Protein AF-A0A8C3T5G0-F1 (afdb_monomer)

InterPro domains:
  IPR015633 E2F Family [PTHR12081] (2-94)
  IPR032198 E2F transcription factor, CC-MB domain [PF16421] (1-88)
  IPR032198 E2F transcription factor, CC-MB domain [cd14660] (1-90)
  IPR037241 E2F-DP heterodimerization region [SSF144074] (2-88)

Foldseek 3Di:
DVVVVVVVVVVVVVVVCCVPVPVVCVVCVVPDDDDLVNVCVPPVCPPHKDKDKDDDPPKDWDFPDADPPDTDIDIDDDPDDMDIDISDDPDVDPDDDDPPDDDDDDDDDDDDDDDDDDDDDDDDD

Solvent-accessible surface area (backbone atoms only — not comparable to full-atom values): 8806 Å² total; per-residue (Å²): 112,66,68,61,52,53,51,50,53,52,53,53,50,51,55,51,46,60,72,69,70,35,69,66,53,73,73,43,61,84,81,79,72,80,52,73,67,61,58,66,65,37,74,92,51,60,101,52,93,44,74,51,76,49,63,49,74,87,50,44,80,45,71,63,85,65,53,101,90,47,80,60,77,47,77,47,60,87,76,54,74,70,50,75,43,76,58,77,77,84,62,100,58,102,76,79,78,83,87,82,84,80,80,89,85,80,90,82,86,86,89,86,88,86,84,90,82,91,74,90,79,89,86,82,133

Radius of gyration: 22.57 Å; Cα contacts (8 Å, |Δi|>4): 76; chains: 1; bounding box: 54×46×58 Å

Secondary structure (DSSP, 8-state):
-HHHHHHHHHHHHHHHHHHHS-HHHHH-GGGS---HHHHHT-GGGTTS-EEEEE--TT-EEE-PPPBTTB---EEE-SSS--EEEEE----S-TTPPP---------------------------

Mean predicted aligned error: 14.83 Å

Sequence (125 aa):
MEEALDELIKDCAHQLFELTDDKENTKYPFNSYVTYQDIHSIKAFQEQIVMAIKAPEETKLEIPAPKEDCIEVHIKSTKGPIDVYLCEVEQDNPGAKTFEDMGTLTSAEPLDEGIESESEHGMVV

Organism: Chelydra serpentina (NCBI:txid8475)

pLDDT: mean 73.69, std 24.43, range [29.66, 97.0]

Structure (mmCIF, N/CA/C/O backbone):
data_AF-A0A8C3T5G0-F1
#
_entry.id   AF-A0A8C3T5G0-F1
#
loop_
_atom_site.group_PDB
_atom_site.id
_atom_site.type_symbol
_atom_site.label_atom_id
_atom_site.label_alt_id
_atom_site.label_comp_id
_atom_site.label_asym_id
_atom_site.label_entity_id
_atom_site.label_seq_id
_atom_site.pdbx_PDB_ins_code
_atom_site.Cartn_x
_atom_site.Cartn_y
_atom_site.Cartn_z
_atom_site.occupancy
_atom_site.B_iso_or_equiv
_atom_site.auth_seq_id
_atom_site.auth_comp_id
_atom_site.auth_asym_id
_atom_site.auth_atom_id
_atom_site.pdbx_PDB_model_num
ATOM 1 N N . MET A 1 1 ? 13.127 19.667 -25.871 1.00 73.56 1 MET A N 1
ATOM 2 C CA . MET A 1 1 ? 12.984 19.947 -24.421 1.00 73.56 1 MET A CA 1
ATOM 3 C C . MET A 1 1 ? 12.048 18.926 -23.803 1.00 73.56 1 MET A C 1
ATOM 5 O O . MET A 1 1 ? 12.456 18.300 -22.844 1.00 73.56 1 MET A O 1
ATOM 9 N N . GLU A 1 2 ? 10.869 18.709 -24.391 1.00 93.62 2 GLU A N 1
ATOM 10 C CA . GLU A 1 2 ? 9.964 17.605 -24.031 1.00 93.62 2 GLU A CA 1
ATOM 11 C C . GLU A 1 2 ? 10.618 16.225 -24.222 1.00 93.62 2 GLU A C 1
ATOM 13 O O . GLU A 1 2 ? 10.715 15.475 -23.264 1.00 93.62 2 GLU A O 1
ATOM 18 N N . GLU A 1 3 ? 11.242 15.972 -25.380 1.00 92.56 3 GLU A N 1
ATOM 19 C CA . GLU A 1 3 ? 11.922 14.688 -25.659 1.00 92.56 3 GLU A CA 1
ATOM 20 C C . GLU A 1 3 ? 12.980 14.292 -24.610 1.00 92.56 3 GLU A C 1
ATOM 22 O O . GLU A 1 3 ? 13.093 13.128 -24.251 1.00 92.56 3 GLU A O 1
ATOM 27 N N . ALA A 1 4 ? 13.729 15.260 -24.069 1.00 94.25 4 ALA A N 1
ATOM 28 C CA . ALA A 1 4 ? 14.738 14.985 -23.044 1.00 94.25 4 ALA A CA 1
ATOM 29 C C . ALA A 1 4 ? 14.115 14.642 -21.677 1.00 94.25 4 ALA A C 1
ATOM 31 O O . ALA A 1 4 ? 14.705 13.902 -20.893 1.00 94.25 4 ALA A O 1
ATOM 32 N N . LEU A 1 5 ? 12.936 15.19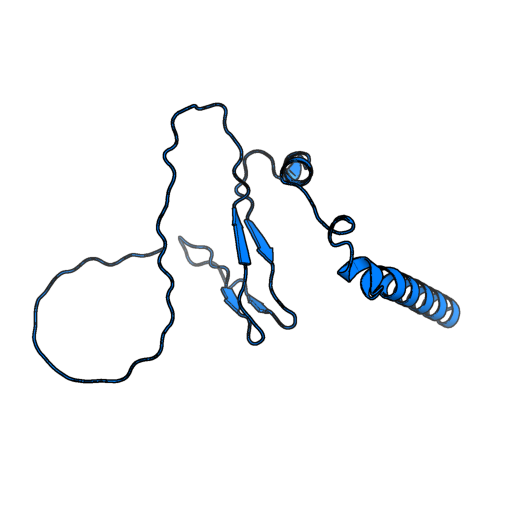6 -21.377 1.00 96.94 5 LEU A N 1
ATOM 33 C CA . LEU A 1 5 ? 12.185 14.850 -20.173 1.00 96.94 5 LEU A CA 1
ATOM 34 C C . LEU A 1 5 ? 11.601 13.439 -20.301 1.00 96.94 5 LEU A C 1
ATOM 36 O O . LEU A 1 5 ? 11.684 12.665 -19.351 1.00 96.94 5 LEU A O 1
ATOM 40 N N . ASP A 1 6 ? 11.070 13.098 -21.475 1.00 96.62 6 ASP A N 1
ATOM 41 C CA . ASP A 1 6 ? 10.523 11.769 -21.756 1.00 96.62 6 ASP A CA 1
ATOM 42 C C . ASP A 1 6 ? 11.596 10.681 -21.672 1.00 96.62 6 ASP A C 1
ATOM 44 O O . ASP A 1 6 ? 11.353 9.621 -21.089 1.00 96.62 6 ASP A O 1
ATOM 48 N N . GLU A 1 7 ? 12.801 10.946 -22.191 1.00 96.94 7 GLU A N 1
ATOM 49 C CA . GLU A 1 7 ? 13.942 10.039 -22.028 1.00 96.94 7 GLU A CA 1
ATOM 50 C C . GLU A 1 7 ? 14.294 9.840 -20.551 1.00 96.94 7 GLU A C 1
ATOM 52 O O . GLU A 1 7 ? 14.426 8.702 -20.105 1.00 96.94 7 GLU A O 1
ATOM 57 N N . LEU A 1 8 ? 14.338 10.913 -19.756 1.00 96.50 8 LEU A N 1
ATOM 58 C CA . LEU A 1 8 ? 14.62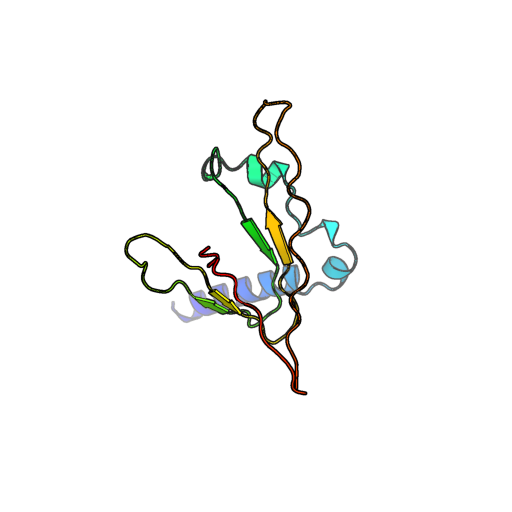9 10.800 -18.327 1.00 96.50 8 LEU A CA 1
ATOM 59 C C . LEU A 1 8 ? 13.547 10.014 -17.567 1.00 96.50 8 LEU A C 1
ATOM 61 O O . LEU A 1 8 ? 13.873 9.190 -16.715 1.00 96.50 8 LEU A O 1
ATOM 65 N N . ILE A 1 9 ? 12.264 10.229 -17.877 1.00 96.94 9 ILE A N 1
ATOM 66 C CA . ILE A 1 9 ? 11.152 9.471 -17.279 1.00 96.94 9 ILE A CA 1
ATOM 67 C C . ILE A 1 9 ? 11.285 7.987 -17.617 1.00 96.94 9 ILE A C 1
ATOM 69 O O . ILE A 1 9 ? 11.123 7.136 -16.739 1.00 96.94 9 ILE A O 1
ATOM 73 N N . LYS A 1 10 ? 11.595 7.674 -18.877 1.00 96.69 10 LYS A N 1
ATOM 74 C CA . LYS A 1 10 ? 11.775 6.301 -19.343 1.00 96.69 10 LYS A CA 1
ATOM 75 C C . LYS A 1 10 ? 12.948 5.622 -18.643 1.00 96.69 10 LYS A C 1
ATOM 77 O O . LYS A 1 10 ? 12.797 4.489 -18.190 1.00 96.69 10 LYS A O 1
ATOM 82 N N . ASP A 1 11 ? 14.072 6.315 -18.510 1.00 97.00 11 ASP A N 1
ATOM 83 C CA . ASP A 1 11 ? 15.257 5.794 -17.829 1.00 97.00 11 ASP A CA 1
ATOM 84 C C . ASP A 1 11 ? 14.988 5.560 -16.339 1.00 97.00 11 ASP A C 1
ATOM 86 O O . ASP A 1 11 ? 15.352 4.513 -15.802 1.00 97.00 11 ASP A O 1
ATOM 90 N N . CYS A 1 12 ? 14.296 6.487 -15.670 1.00 95.19 12 CYS A N 1
ATOM 91 C CA . CYS A 1 12 ? 13.883 6.312 -14.278 1.00 95.19 12 CYS A CA 1
ATOM 92 C C . CYS A 1 12 ? 12.920 5.131 -14.109 1.00 95.19 12 CYS A C 1
ATOM 94 O O . CYS A 1 12 ? 13.090 4.332 -13.189 1.00 95.19 12 CYS A O 1
ATOM 96 N N . ALA A 1 13 ? 11.930 4.989 -14.996 1.00 94.81 13 ALA A N 1
ATOM 97 C CA . ALA A 1 13 ? 11.011 3.855 -14.966 1.00 94.81 13 ALA A CA 1
ATOM 98 C C . ALA A 1 13 ? 11.765 2.533 -15.153 1.00 94.81 13 ALA A C 1
ATOM 100 O O . ALA A 1 13 ? 11.533 1.588 -14.403 1.00 94.81 13 ALA A O 1
ATOM 101 N N . HIS A 1 14 ? 12.708 2.481 -16.098 1.00 93.62 14 HIS A N 1
ATOM 102 C CA . HIS A 1 14 ? 13.523 1.296 -16.346 1.00 93.62 14 HIS A CA 1
ATOM 103 C C . HIS A 1 14 ? 14.349 0.895 -15.117 1.00 93.62 14 HIS A C 1
ATOM 105 O O . HIS A 1 14 ? 14.311 -0.265 -14.716 1.00 93.62 14 HIS A O 1
ATOM 111 N N . GLN A 1 15 ? 15.002 1.855 -14.455 1.00 90.94 15 GLN A N 1
ATOM 112 C CA . GLN A 1 15 ? 15.757 1.600 -13.221 1.00 90.94 15 GLN A CA 1
ATOM 113 C C . GLN A 1 15 ? 14.870 1.049 -12.093 1.00 90.94 15 GLN A C 1
ATOM 115 O O . GLN A 1 15 ? 15.280 0.146 -11.368 1.00 90.94 15 GLN A O 1
ATOM 120 N N . LEU A 1 16 ? 13.640 1.556 -11.945 1.00 88.81 16 LEU A N 1
ATOM 121 C CA . LEU A 1 16 ? 12.689 1.028 -10.960 1.00 88.81 16 LEU A CA 1
ATOM 122 C C . LEU A 1 16 ? 12.275 -0.415 -11.274 1.00 88.81 16 LEU A C 1
ATOM 124 O O . LEU A 1 16 ? 12.186 -1.229 -10.354 1.00 88.81 16 LEU A O 1
ATOM 128 N N . PHE A 1 17 ? 12.048 -0.749 -12.548 1.00 87.25 17 PHE A N 1
ATOM 129 C CA . PHE A 1 17 ? 11.733 -2.121 -12.957 1.00 87.25 17 PHE A CA 1
ATOM 130 C C . PHE A 1 17 ? 12.888 -3.077 -12.671 1.00 87.25 17 PHE A C 1
ATOM 132 O O . PHE A 1 17 ? 12.664 -4.123 -12.072 1.00 87.25 17 PHE A O 1
ATOM 139 N N . GLU A 1 18 ? 14.120 -2.703 -13.016 1.00 85.06 18 GLU A N 1
ATOM 140 C CA . GLU A 1 18 ? 15.301 -3.532 -12.742 1.00 85.06 18 GLU A CA 1
ATOM 141 C C . GLU A 1 18 ? 15.477 -3.822 -11.245 1.00 85.06 18 GLU A C 1
ATOM 143 O O . GLU A 1 18 ? 15.850 -4.931 -10.882 1.00 85.06 18 GLU A O 1
ATOM 148 N N . LEU A 1 19 ? 15.165 -2.862 -10.367 1.00 81.19 19 LEU A N 1
ATOM 149 C CA . LEU A 1 19 ? 15.256 -3.048 -8.913 1.00 81.19 19 LEU A CA 1
ATOM 150 C C . LEU A 1 19 ? 14.126 -3.909 -8.327 1.00 81.19 19 LEU A C 1
ATOM 152 O O . LEU A 1 19 ? 14.317 -4.541 -7.289 1.00 81.19 19 LEU A O 1
ATOM 156 N N . THR A 1 20 ? 12.941 -3.896 -8.941 1.00 79.75 20 THR A N 1
ATOM 157 C CA . THR A 1 20 ? 11.725 -4.505 -8.370 1.00 79.75 20 THR A CA 1
ATOM 158 C C . THR A 1 20 ? 11.371 -5.862 -8.980 1.00 79.75 20 THR A C 1
ATOM 160 O O . THR A 1 20 ? 10.851 -6.712 -8.259 1.00 79.75 20 THR A O 1
ATOM 163 N N . ASP A 1 21 ? 11.699 -6.095 -10.254 1.00 73.94 21 ASP A N 1
ATOM 164 C CA . ASP A 1 21 ? 11.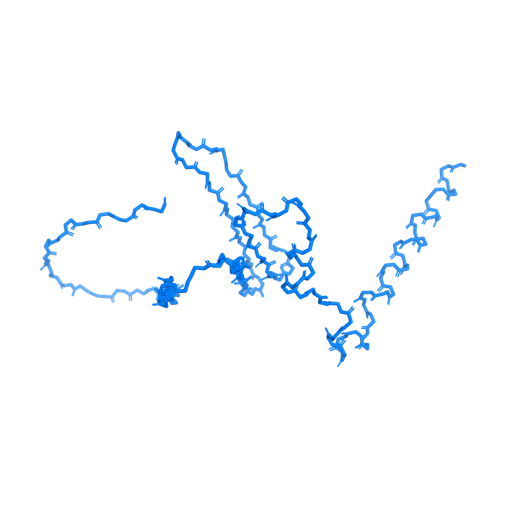458 -7.347 -10.998 1.00 73.94 21 ASP A CA 1
ATOM 165 C C . ASP A 1 21 ? 12.683 -8.288 -10.996 1.00 73.94 21 ASP A C 1
ATOM 167 O O . ASP A 1 21 ? 12.695 -9.336 -11.649 1.00 73.94 21 ASP A O 1
ATOM 171 N N . ASP A 1 22 ? 13.738 -7.942 -10.245 1.00 70.19 22 ASP A N 1
ATOM 172 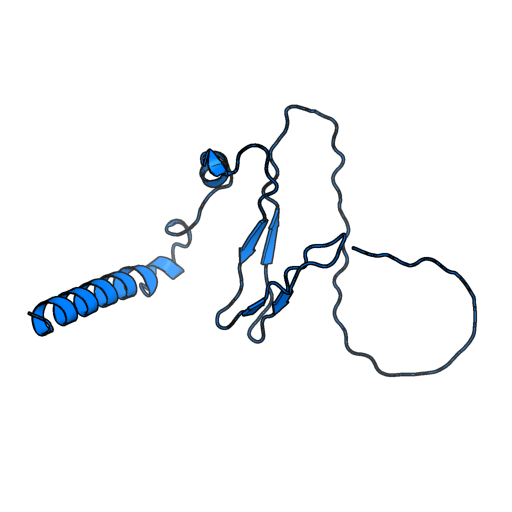C CA . ASP A 1 22 ? 14.896 -8.819 -10.083 1.00 70.19 22 ASP A CA 1
ATOM 173 C C . ASP A 1 22 ? 14.480 -10.120 -9.379 1.00 70.19 22 ASP A C 1
ATOM 175 O O . ASP A 1 22 ? 14.060 -10.152 -8.218 1.00 70.19 22 ASP A O 1
ATOM 179 N N . LYS A 1 23 ? 14.633 -11.240 -10.086 1.00 62.16 23 LYS A N 1
ATOM 180 C CA . LYS A 1 23 ? 14.311 -12.576 -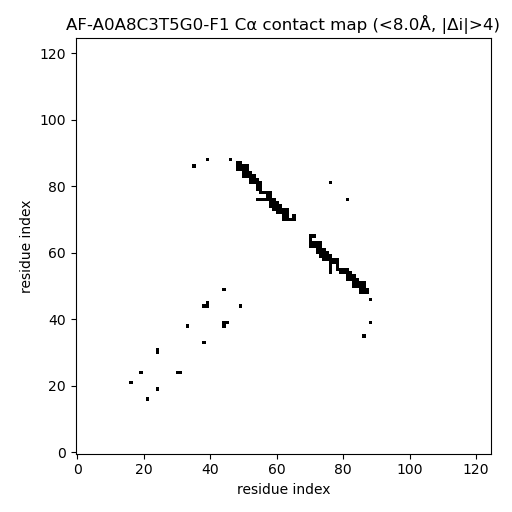9.577 1.00 62.16 23 LYS A CA 1
ATOM 181 C C . LYS A 1 23 ? 15.141 -12.944 -8.346 1.00 62.16 23 LYS A C 1
ATOM 183 O O . LYS A 1 23 ? 14.676 -13.747 -7.538 1.00 62.16 23 LYS A O 1
ATOM 188 N N . GLU A 1 24 ? 16.318 -12.359 -8.135 1.00 57.19 24 GLU A N 1
ATOM 189 C CA . GLU A 1 24 ? 17.087 -12.573 -6.901 1.00 57.19 24 GLU A CA 1
ATOM 190 C C . GLU A 1 24 ? 16.465 -11.837 -5.691 1.00 57.19 24 GLU A C 1
ATOM 192 O O . GLU A 1 24 ? 16.606 -12.312 -4.563 1.00 57.19 24 GLU A O 1
ATOM 197 N N . ASN A 1 25 ? 15.663 -10.783 -5.901 1.00 54.31 25 ASN A N 1
ATOM 198 C CA . ASN A 1 25 ? 14.864 -10.129 -4.851 1.00 54.31 25 ASN A CA 1
ATOM 199 C C . ASN A 1 25 ? 13.720 -11.037 -4.350 1.00 54.31 25 ASN A C 1
ATOM 201 O O . ASN A 1 25 ? 13.344 -10.997 -3.181 1.00 54.31 25 ASN A O 1
ATOM 205 N N . THR A 1 26 ? 13.216 -11.939 -5.205 1.00 53.47 26 THR A N 1
ATOM 206 C CA . THR A 1 26 ? 12.246 -12.978 -4.794 1.00 53.47 26 THR A CA 1
ATOM 207 C C . THR A 1 26 ? 12.888 -14.120 -3.999 1.00 53.47 26 THR A C 1
ATOM 209 O O . THR A 1 26 ? 12.224 -14.791 -3.209 1.00 53.47 26 THR A O 1
ATOM 212 N N . LYS A 1 27 ? 14.194 -14.339 -4.190 1.00 54.41 27 LYS A N 1
ATOM 213 C CA . LYS A 1 27 ? 14.980 -15.407 -3.556 1.00 54.41 27 LYS A CA 1
ATOM 214 C C . LYS A 1 27 ? 15.541 -14.997 -2.197 1.00 54.41 27 LYS A C 1
ATOM 216 O O . LYS A 1 27 ? 15.679 -15.844 -1.315 1.00 54.41 27 LYS A O 1
ATOM 221 N N . TYR A 1 28 ? 15.815 -13.707 -2.017 1.00 56.56 28 TYR A N 1
ATOM 222 C CA . TYR A 1 28 ? 16.186 -13.101 -0.744 1.00 56.56 28 TYR A CA 1
ATOM 223 C C . TYR A 1 28 ? 15.153 -12.028 -0.375 1.00 56.56 28 TYR A C 1
ATOM 225 O O . TYR A 1 28 ? 15.431 -10.838 -0.516 1.00 56.56 28 TYR A O 1
ATOM 233 N N . PRO A 1 29 ? 13.980 -12.419 0.164 1.00 54.38 29 PRO A N 1
ATOM 234 C CA . PRO A 1 29 ? 12.940 -11.478 0.601 1.00 54.38 29 PRO A CA 1
ATOM 235 C C . PRO A 1 29 ? 13.410 -10.522 1.713 1.00 54.38 29 PRO A C 1
ATOM 237 O O . PRO A 1 29 ? 12.666 -9.640 2.131 1.00 54.38 29 PRO A O 1
ATOM 240 N N . PHE A 1 30 ? 14.648 -10.678 2.193 1.00 53.56 30 PHE A N 1
ATOM 241 C CA . PHE A 1 30 ? 15.263 -9.826 3.196 1.00 53.56 30 PHE A CA 1
ATOM 242 C C . PHE A 1 30 ? 15.627 -8.412 2.697 1.00 53.56 30 PHE A C 1
ATOM 244 O O . PHE A 1 30 ? 16.004 -7.561 3.495 1.00 53.56 30 PHE A O 1
ATOM 251 N N . ASN A 1 31 ? 15.537 -8.127 1.399 1.00 64.62 31 ASN A N 1
ATOM 252 C CA . ASN A 1 31 ? 16.012 -6.843 0.874 1.00 64.62 31 ASN A CA 1
ATOM 253 C C . ASN A 1 31 ? 14.896 -5.801 0.678 1.00 64.62 31 ASN A C 1
ATOM 255 O O . ASN A 1 31 ? 15.193 -4.642 0.398 1.00 64.62 31 ASN A O 1
ATOM 259 N N . SER A 1 32 ? 13.626 -6.182 0.857 1.00 79.19 32 SER A N 1
ATOM 260 C CA . SER A 1 32 ? 12.474 -5.285 0.696 1.00 79.19 32 SER A CA 1
ATOM 261 C C . SER A 1 32 ? 11.412 -5.535 1.769 1.00 79.19 32 SER A C 1
ATOM 263 O O . SER A 1 32 ? 10.262 -5.869 1.492 1.00 79.19 32 SER A O 1
ATOM 265 N N . TYR A 1 33 ? 11.815 -5.408 3.030 1.00 85.12 33 TYR A N 1
ATOM 266 C CA . TYR A 1 33 ? 10.893 -5.392 4.160 1.00 85.12 33 TYR A CA 1
ATOM 267 C C . TYR A 1 33 ? 11.186 -4.199 5.059 1.00 85.12 33 TYR A C 1
ATOM 269 O O . TYR A 1 33 ? 12.274 -3.624 5.036 1.00 85.12 33 TYR A O 1
ATOM 277 N N . VAL A 1 34 ? 10.197 -3.854 5.872 1.00 89.56 34 VAL A N 1
ATOM 278 C CA . VAL A 1 34 ? 10.348 -2.919 6.982 1.00 89.56 34 VAL A CA 1
ATOM 279 C C . VAL A 1 34 ? 10.066 -3.663 8.273 1.00 89.56 34 VAL A C 1
ATOM 281 O O . VAL A 1 34 ? 9.214 -4.554 8.320 1.00 89.56 34 VAL A O 1
ATOM 284 N N . THR A 1 35 ? 10.808 -3.336 9.319 1.00 90.25 35 THR A N 1
ATOM 285 C CA . THR A 1 35 ? 10.567 -3.873 10.655 1.00 90.25 35 THR A CA 1
ATOM 286 C C . THR A 1 35 ? 9.593 -2.993 11.420 1.00 90.25 35 THR A C 1
ATOM 288 O O . THR A 1 35 ? 9.375 -1.823 11.099 1.00 90.25 35 THR A O 1
ATOM 291 N N . TYR A 1 36 ? 9.058 -3.542 12.507 1.00 88.50 36 TYR A N 1
ATOM 292 C CA . TYR A 1 36 ? 8.295 -2.761 13.472 1.00 88.50 36 TYR A CA 1
ATOM 293 C C . TYR A 1 36 ? 9.099 -1.555 14.007 1.00 88.50 36 TYR A C 1
ATOM 295 O O . TYR A 1 36 ? 8.560 -0.459 14.145 1.00 88.50 36 TYR A O 1
ATOM 303 N N . GLN A 1 37 ? 10.410 -1.723 14.224 1.00 89.62 37 GLN A N 1
ATOM 304 C CA . GLN A 1 37 ? 11.285 -0.648 14.694 1.00 89.62 37 GLN A CA 1
ATOM 305 C C . GLN A 1 37 ? 11.414 0.492 13.671 1.00 89.62 37 GLN A C 1
ATOM 307 O O . GLN A 1 37 ? 11.412 1.659 14.065 1.00 89.62 37 GLN A O 1
ATOM 312 N N . ASP A 1 38 ? 11.476 0.171 12.375 1.00 91.25 38 ASP A N 1
ATOM 313 C CA . ASP A 1 38 ? 11.539 1.175 11.306 1.00 91.25 38 ASP A CA 1
ATOM 314 C C . ASP A 1 38 ? 10.266 2.024 11.283 1.00 91.25 38 ASP A C 1
ATOM 316 O O . ASP A 1 38 ? 10.344 3.253 11.270 1.00 91.25 38 ASP A O 1
ATOM 320 N N . ILE A 1 39 ? 9.095 1.382 11.367 1.00 91.94 39 ILE A N 1
ATOM 321 C CA . ILE A 1 39 ? 7.791 2.061 11.408 1.00 91.94 39 ILE A CA 1
ATOM 322 C C . ILE A 1 39 ? 7.686 2.940 12.660 1.00 91.94 39 ILE A C 1
ATOM 324 O O . ILE A 1 39 ? 7.328 4.113 12.561 1.00 91.94 39 ILE A O 1
ATOM 328 N N . HIS A 1 40 ? 8.062 2.415 13.828 1.00 87.00 40 HIS A N 1
ATOM 329 C CA . HIS A 1 40 ? 8.015 3.147 15.097 1.00 87.00 40 HIS A CA 1
ATOM 330 C C . HIS A 1 40 ? 8.983 4.344 15.137 1.00 87.00 40 HIS A C 1
ATOM 332 O O . HIS A 1 40 ? 8.743 5.340 15.823 1.00 87.00 40 HIS A O 1
ATOM 338 N N . SER A 1 41 ? 10.085 4.286 14.383 1.00 91.12 41 SER A N 1
ATOM 339 C CA . SER A 1 41 ? 11.035 5.400 14.286 1.00 91.12 41 SER A CA 1
ATOM 340 C C . SER A 1 41 ? 10.450 6.639 13.587 1.00 91.12 41 SER A C 1
ATOM 342 O O . SER A 1 41 ? 10.968 7.751 13.746 1.00 91.12 41 SER A O 1
ATOM 344 N N . ILE A 1 42 ? 9.348 6.480 12.844 1.00 92.94 42 ILE A N 1
ATOM 345 C CA . ILE A 1 42 ? 8.672 7.561 12.129 1.00 92.94 42 ILE A CA 1
ATOM 346 C C . ILE A 1 42 ? 7.879 8.406 13.129 1.00 92.94 42 ILE A C 1
ATOM 348 O O . ILE A 1 42 ? 6.802 8.036 13.588 1.00 92.94 42 ILE A O 1
ATOM 352 N N . LYS A 1 43 ? 8.381 9.613 13.413 1.00 91.12 43 LYS A N 1
ATOM 353 C CA . LYS A 1 43 ? 7.755 10.550 14.367 1.00 91.12 43 LYS A CA 1
ATOM 354 C C . LYS A 1 43 ? 6.286 10.858 14.067 1.00 91.12 43 LYS A C 1
ATOM 356 O O . LYS A 1 43 ? 5.519 11.094 14.989 1.00 91.12 43 LYS A O 1
ATOM 361 N N . ALA A 1 44 ? 5.899 10.852 12.791 1.00 92.62 44 ALA A N 1
ATOM 362 C CA . ALA A 1 44 ? 4.527 11.124 12.369 1.00 92.62 44 ALA A CA 1
ATOM 363 C C . ALA A 1 44 ? 3.518 10.050 12.812 1.00 92.62 44 ALA A C 1
ATOM 365 O O . ALA A 1 44 ? 2.325 10.331 12.800 1.00 92.62 44 ALA A O 1
ATOM 366 N N . PHE A 1 45 ? 3.978 8.855 13.195 1.00 90.12 45 PHE A N 1
ATOM 367 C CA . PHE A 1 45 ? 3.139 7.734 13.628 1.00 90.12 45 PHE A CA 1
ATOM 368 C C . PHE A 1 45 ? 3.159 7.508 15.145 1.00 90.12 45 PHE A C 1
ATOM 370 O O . PHE A 1 45 ? 2.538 6.570 15.637 1.00 90.12 45 PHE A O 1
ATOM 377 N N . GLN A 1 46 ? 3.856 8.359 15.903 1.00 86.88 46 GLN A N 1
ATOM 378 C CA . GLN A 1 46 ? 3.874 8.266 17.362 1.00 86.88 46 GLN A CA 1
ATOM 379 C C . GLN A 1 46 ? 2.466 8.486 17.929 1.00 86.88 46 GLN A C 1
ATOM 381 O O . GLN A 1 46 ? 1.730 9.349 17.448 1.00 86.88 46 GLN A O 1
ATOM 386 N N . GLU A 1 47 ? 2.110 7.685 18.941 1.00 85.31 47 GLU A N 1
ATOM 387 C CA . GLU A 1 47 ? 0.819 7.734 19.652 1.00 85.31 47 GLU A CA 1
ATOM 388 C C . GLU A 1 47 ? -0.421 7.512 18.760 1.00 85.31 47 GLU A C 1
ATOM 390 O O . GLU A 1 47 ? -1.541 7.849 19.141 1.00 85.31 47 GLU A O 1
ATOM 395 N N . GLN A 1 48 ? -0.242 6.919 17.576 1.00 88.50 48 GLN A N 1
ATOM 396 C CA . GLN A 1 48 ? -1.317 6.604 16.636 1.00 88.50 48 GLN A CA 1
ATOM 397 C C . GLN A 1 48 ? -1.424 5.098 16.397 1.00 88.50 48 GLN A C 1
ATOM 399 O O . GLN A 1 48 ? -0.448 4.358 16.504 1.00 88.50 48 GLN A O 1
ATOM 404 N N . ILE A 1 49 ? -2.626 4.647 16.039 1.00 88.94 49 ILE A N 1
ATOM 405 C CA . ILE A 1 49 ? -2.859 3.273 15.591 1.00 88.94 49 ILE A CA 1
ATOM 406 C C . ILE A 1 49 ? -2.363 3.151 14.149 1.00 88.94 49 ILE A C 1
ATOM 408 O O . ILE A 1 49 ? -2.840 3.864 13.266 1.00 88.94 49 ILE A O 1
ATOM 412 N N . VAL A 1 50 ? -1.428 2.231 13.903 1.00 93.00 50 VAL A N 1
ATOM 413 C CA . VAL A 1 50 ? -0.884 1.965 12.566 1.00 93.00 50 VAL A CA 1
ATOM 414 C C . VAL A 1 50 ? -1.299 0.572 12.108 1.00 93.00 50 VAL A C 1
ATOM 416 O O . VAL A 1 50 ? -1.001 -0.425 12.764 1.00 93.00 50 VAL A O 1
ATOM 419 N N . MET A 1 51 ? -1.959 0.511 10.951 1.00 93.31 51 MET A N 1
ATOM 420 C CA . MET A 1 51 ? -2.306 -0.737 10.271 1.00 93.31 51 MET A CA 1
ATOM 421 C C . MET A 1 51 ? -1.470 -0.878 8.998 1.00 93.31 51 MET A C 1
ATOM 423 O O . MET A 1 51 ? -1.562 -0.042 8.098 1.00 93.31 51 MET A O 1
ATOM 427 N N . ALA A 1 52 ? -0.672 -1.939 8.905 1.00 93.75 52 ALA A N 1
ATOM 428 C CA . ALA A 1 52 ? 0.042 -2.301 7.687 1.00 93.75 52 ALA A CA 1
ATOM 429 C C . ALA A 1 52 ? -0.805 -3.286 6.874 1.00 93.75 52 ALA A C 1
ATOM 431 O O . ALA A 1 52 ? -1.181 -4.349 7.366 1.00 93.75 52 ALA A O 1
ATOM 432 N N . ILE A 1 53 ? -1.109 -2.931 5.626 1.00 95.06 53 ILE A N 1
ATOM 433 C CA . ILE A 1 53 ? -1.964 -3.725 4.739 1.00 95.06 53 ILE A CA 1
ATOM 434 C C . ILE A 1 53 ? -1.110 -4.264 3.595 1.00 95.06 53 ILE A C 1
ATOM 436 O O . ILE A 1 53 ? -0.548 -3.493 2.816 1.00 95.06 53 ILE A O 1
ATOM 440 N N . LYS A 1 54 ? -1.038 -5.588 3.470 1.00 93.38 54 LYS A N 1
ATOM 441 C CA . LYS A 1 54 ? -0.415 -6.287 2.346 1.00 93.38 54 LYS A CA 1
ATOM 442 C C . LYS A 1 54 ? -1.513 -6.944 1.522 1.00 93.38 54 LYS A C 1
ATOM 444 O O . LYS A 1 54 ? -2.237 -7.813 1.994 1.00 93.38 54 LYS A O 1
ATOM 449 N N . ALA A 1 55 ? -1.630 -6.523 0.271 1.00 96.19 55 ALA A N 1
ATOM 450 C CA . ALA A 1 55 ? -2.673 -6.983 -0.629 1.00 96.19 55 ALA A CA 1
ATOM 451 C C . ALA A 1 55 ? -2.085 -7.300 -2.010 1.00 96.19 55 ALA A C 1
ATOM 453 O O . ALA A 1 55 ? -1.073 -6.704 -2.389 1.00 96.19 55 ALA A O 1
ATOM 454 N N . PRO A 1 56 ? -2.687 -8.229 -2.769 1.00 95.06 56 PRO A N 1
ATOM 455 C CA . PRO A 1 56 ? -2.240 -8.531 -4.121 1.00 95.06 56 PRO A CA 1
ATOM 456 C C . PRO A 1 56 ? -2.566 -7.372 -5.071 1.00 95.06 56 PRO A C 1
ATOM 458 O O . PRO A 1 56 ? -3.288 -6.428 -4.728 1.00 95.06 56 PRO A O 1
ATOM 461 N N . GLU A 1 57 ? -2.052 -7.475 -6.294 1.00 89.88 57 GLU A N 1
ATOM 462 C CA . GLU A 1 57 ? -2.364 -6.544 -7.373 1.00 89.88 57 GLU A CA 1
ATOM 463 C C . GLU A 1 57 ? -3.877 -6.384 -7.594 1.00 89.88 57 GLU A C 1
ATOM 465 O O . GLU A 1 57 ? -4.687 -7.242 -7.233 1.00 89.88 57 GLU A O 1
ATOM 470 N N . GLU A 1 58 ? -4.257 -5.248 -8.180 1.00 93.25 58 GLU A N 1
ATOM 471 C CA . GLU A 1 58 ? -5.654 -4.888 -8.457 1.00 93.25 58 GLU A CA 1
ATOM 472 C C . GLU A 1 58 ? -6.555 -4.763 -7.205 1.00 93.25 58 GLU A C 1
ATOM 474 O O . GLU A 1 58 ? -7.782 -4.687 -7.326 1.00 93.25 58 GLU A O 1
ATOM 479 N N . THR A 1 59 ? -5.978 -4.696 -5.998 1.00 96.12 59 THR A N 1
ATOM 480 C CA . THR A 1 59 ? -6.734 -4.388 -4.775 1.00 96.12 59 THR A CA 1
ATOM 481 C C . THR A 1 59 ? -7.236 -2.945 -4.805 1.00 96.12 59 THR A C 1
ATOM 483 O O . THR A 1 59 ? -6.488 -2.011 -5.092 1.00 96.12 59 THR A O 1
ATOM 486 N N . LYS A 1 60 ? -8.520 -2.754 -4.493 1.00 97.00 60 LYS A N 1
ATOM 487 C CA . LYS A 1 60 ? -9.176 -1.444 -4.437 1.00 97.00 60 LYS A CA 1
ATOM 488 C C . LYS A 1 60 ? -9.334 -0.992 -2.994 1.00 97.00 60 LYS A C 1
ATOM 490 O O . LYS A 1 60 ? -9.815 -1.764 -2.168 1.00 97.00 60 LYS A O 1
ATOM 495 N N . LEU A 1 61 ? -8.981 0.264 -2.737 1.00 96.06 61 LEU A N 1
ATOM 496 C CA . LEU A 1 61 ? -9.244 0.963 -1.484 1.00 96.06 61 LEU A CA 1
ATOM 497 C C . LEU A 1 61 ? -10.233 2.096 -1.760 1.00 96.06 61 LEU A C 1
ATOM 499 O O . LEU A 1 61 ? -9.983 2.950 -2.611 1.00 96.06 61 LEU A O 1
ATOM 503 N N . GLU A 1 62 ? -11.355 2.091 -1.050 1.00 96.31 62 GLU A N 1
ATOM 504 C CA . GLU A 1 62 ? -12.400 3.107 -1.147 1.00 96.31 62 GLU A CA 1
ATOM 505 C C . GLU A 1 62 ? -12.635 3.705 0.243 1.00 96.31 62 GLU A C 1
ATOM 507 O O . GLU A 1 62 ? -12.842 2.976 1.212 1.00 96.31 62 GLU A O 1
ATOM 512 N N . ILE A 1 63 ? -12.620 5.034 0.334 1.00 95.25 63 ILE A N 1
ATOM 513 C CA . ILE A 1 63 ? -12.994 5.766 1.548 1.00 95.25 63 ILE A CA 1
ATOM 514 C C . ILE A 1 63 ? -14.333 6.446 1.244 1.00 95.25 63 ILE A C 1
ATOM 516 O O . ILE A 1 63 ? -14.342 7.480 0.567 1.00 95.25 63 ILE A O 1
ATOM 520 N N . PRO A 1 64 ? -15.476 5.846 1.627 1.00 94.00 64 PRO A N 1
ATOM 521 C CA . PRO A 1 64 ? -16.772 6.494 1.477 1.00 94.00 64 PRO A CA 1
ATOM 522 C C . PRO A 1 64 ? -16.839 7.798 2.281 1.00 94.00 64 PRO A C 1
ATOM 524 O O . PRO A 1 64 ? -16.048 8.038 3.193 1.00 94.00 64 PRO A O 1
ATOM 527 N N . ALA A 1 65 ? -17.808 8.652 1.940 1.00 94.25 65 ALA A N 1
ATOM 528 C CA . ALA A 1 65 ? -18.061 9.854 2.722 1.00 94.25 65 ALA A CA 1
ATOM 529 C C . ALA A 1 65 ? -18.365 9.465 4.182 1.00 94.25 65 ALA A C 1
ATOM 531 O O . ALA A 1 65 ? -19.171 8.553 4.400 1.00 94.25 65 ALA A O 1
ATOM 532 N N . PRO A 1 66 ? -17.735 10.130 5.164 1.00 94.38 66 PRO A N 1
ATOM 533 C CA . PRO A 1 66 ? -17.933 9.806 6.567 1.00 94.38 66 PRO A CA 1
ATOM 534 C C . PRO A 1 66 ? -19.394 10.028 6.960 1.00 94.38 66 PRO A C 1
ATOM 536 O O . PRO A 1 66 ? -20.032 10.990 6.518 1.00 94.38 66 PRO A O 1
ATOM 539 N N . LYS A 1 67 ? -19.920 9.124 7.783 1.00 93.19 67 LYS A N 1
ATOM 540 C CA . LYS A 1 67 ? -21.221 9.291 8.441 1.00 93.19 67 LYS A CA 1
ATOM 541 C C . LYS A 1 67 ? -20.998 10.037 9.759 1.00 93.19 67 LYS A C 1
ATOM 543 O O . LYS A 1 67 ? -19.857 10.222 10.171 1.00 93.19 67 LYS A O 1
ATOM 548 N N . GLU A 1 68 ? -22.077 10.478 10.405 1.00 88.44 68 GLU A N 1
ATOM 549 C CA . GLU A 1 68 ? -22.008 11.371 11.577 1.00 88.44 68 GLU A CA 1
ATOM 550 C C . GLU A 1 68 ? -21.072 10.858 12.688 1.00 88.44 68 GLU A C 1
ATOM 552 O O . GLU A 1 68 ? -20.334 11.661 13.252 1.00 88.44 68 GLU A O 1
ATOM 557 N N . ASP A 1 69 ? -21.005 9.537 12.901 1.00 91.19 69 ASP A N 1
ATOM 558 C CA . ASP A 1 69 ? -20.212 8.928 13.981 1.00 91.19 69 ASP A CA 1
ATOM 559 C C . ASP A 1 69 ? -19.189 7.876 13.514 1.00 91.19 69 ASP A C 1
ATOM 561 O O . ASP A 1 69 ? -18.553 7.228 14.345 1.00 91.19 69 ASP A O 1
ATOM 565 N N . CYS A 1 70 ? -19.010 7.665 12.204 1.00 89.88 70 CYS A N 1
ATOM 566 C CA . CYS A 1 70 ? -18.077 6.645 11.721 1.00 89.88 70 CYS A CA 1
ATOM 567 C C . CYS A 1 70 ? -17.369 7.012 10.414 1.00 89.88 70 CYS A C 1
ATOM 569 O O . CYS A 1 70 ? -17.922 7.639 9.503 1.00 89.88 70 CYS A O 1
ATOM 571 N N . ILE A 1 71 ? -16.114 6.573 10.331 1.00 92.88 71 ILE A N 1
ATOM 572 C CA . ILE A 1 71 ? -15.293 6.611 9.125 1.00 92.88 71 ILE A CA 1
ATOM 573 C C . ILE A 1 71 ? -15.059 5.163 8.721 1.00 92.88 71 ILE A C 1
ATOM 575 O O . ILE A 1 71 ? -14.543 4.370 9.505 1.00 92.88 71 ILE A O 1
ATOM 579 N N . GLU A 1 72 ? -15.433 4.826 7.494 1.00 93.50 72 GLU A N 1
ATOM 580 C CA . GLU A 1 72 ? -15.266 3.483 6.951 1.00 93.50 72 GLU A CA 1
ATOM 581 C C . GLU A 1 72 ? -14.115 3.476 5.941 1.00 93.50 72 GLU A C 1
ATOM 583 O O . GLU A 1 72 ? -13.895 4.442 5.206 1.00 93.50 72 GLU A O 1
ATOM 588 N N . VAL A 1 73 ? -13.383 2.366 5.888 1.00 94.81 73 VAL A N 1
ATOM 589 C CA . VAL A 1 73 ? -12.383 2.093 4.852 1.00 94.81 73 VAL A CA 1
ATOM 590 C C . VAL A 1 73 ? -12.728 0.745 4.240 1.00 94.81 73 VAL A C 1
ATOM 592 O O . VAL A 1 73 ? -12.746 -0.273 4.928 1.00 94.81 73 VAL A O 1
ATOM 595 N N . HIS A 1 74 ? -13.025 0.724 2.944 1.00 95.38 74 HIS A N 1
ATOM 596 C CA . HIS A 1 74 ? -13.359 -0.500 2.224 1.00 95.38 74 HIS A CA 1
ATOM 597 C C . HIS A 1 74 ? -12.160 -0.967 1.412 1.00 95.38 74 HIS A C 1
ATOM 599 O O . HIS A 1 74 ? -11.682 -0.251 0.534 1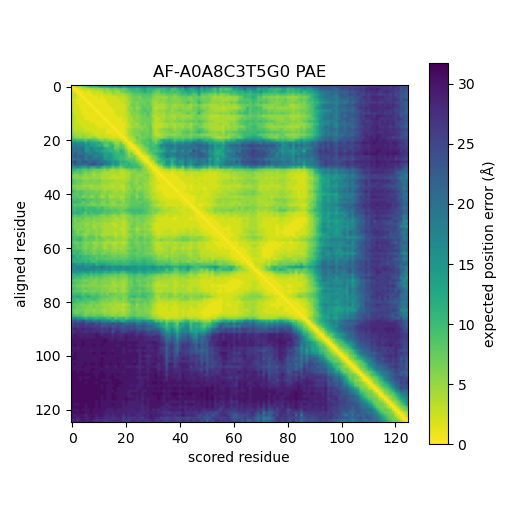.00 95.38 74 HIS A O 1
ATOM 605 N N . ILE A 1 75 ? -11.710 -2.194 1.665 1.00 96.75 75 ILE A N 1
ATOM 606 C CA . ILE A 1 75 ? -10.605 -2.810 0.931 1.00 96.75 75 ILE A CA 1
ATOM 607 C C . ILE A 1 75 ? -11.121 -4.082 0.272 1.00 96.75 75 ILE A C 1
ATOM 609 O O . ILE A 1 75 ? -11.675 -4.956 0.936 1.00 96.75 75 ILE A O 1
ATOM 613 N N . LYS A 1 76 ? -10.977 -4.178 -1.050 1.00 96.31 76 LYS A N 1
ATOM 614 C CA . LYS A 1 76 ? -11.492 -5.298 -1.846 1.00 96.31 76 LYS A CA 1
ATOM 615 C C . LYS A 1 76 ? -10.407 -5.833 -2.761 1.00 96.31 76 LYS A C 1
ATOM 617 O O . LYS A 1 76 ? -9.871 -5.089 -3.579 1.00 96.31 76 LYS A O 1
ATOM 622 N N . SER A 1 77 ? -10.151 -7.132 -2.675 1.00 96.56 77 SER A N 1
ATOM 623 C CA . SER A 1 77 ? -9.283 -7.844 -3.609 1.00 96.56 77 SER A CA 1
ATOM 624 C C . SER A 1 77 ? -10.063 -8.900 -4.387 1.00 96.56 77 SER A C 1
ATOM 626 O O . SER A 1 77 ? -11.027 -9.471 -3.884 1.00 96.56 77 SER A O 1
ATOM 628 N N . THR A 1 78 ? -9.642 -9.152 -5.625 1.00 95.62 78 THR A N 1
ATOM 629 C CA . THR A 1 78 ? -10.196 -10.209 -6.491 1.00 95.62 78 THR A CA 1
ATOM 630 C C . THR A 1 78 ? -9.174 -11.295 -6.835 1.00 95.62 78 THR A C 1
ATOM 632 O O . THR A 1 78 ? -9.534 -12.310 -7.426 1.00 95.62 78 THR A O 1
ATOM 635 N N . LYS A 1 79 ? -7.902 -11.090 -6.468 1.00 94.12 79 LYS A N 1
ATOM 636 C CA . LYS A 1 79 ? -6.766 -11.936 -6.869 1.00 94.12 79 LYS A CA 1
ATOM 637 C C . LYS A 1 79 ? -6.179 -12.756 -5.723 1.00 94.12 79 LYS A C 1
ATOM 639 O O . LYS A 1 79 ? -5.342 -13.618 -5.966 1.00 94.12 79 LYS A O 1
ATOM 644 N N . GLY A 1 80 ? -6.601 -12.507 -4.486 1.00 93.56 80 GLY A N 1
ATOM 645 C CA . GLY A 1 80 ? -6.089 -13.218 -3.321 1.00 93.56 80 GLY A CA 1
ATOM 646 C C . GLY A 1 80 ? -6.522 -12.594 -1.995 1.00 93.56 80 GLY A C 1
ATOM 647 O O . GLY A 1 80 ? -7.257 -11.604 -1.991 1.00 93.56 80 GLY A O 1
ATOM 648 N N . PRO A 1 81 ? -6.087 -13.186 -0.872 1.00 96.12 81 PRO A N 1
ATOM 649 C CA . PRO A 1 81 ? -6.359 -12.659 0.457 1.00 96.12 81 PRO A CA 1
ATOM 650 C C . PRO A 1 81 ? -5.611 -11.345 0.705 1.00 96.12 81 PRO A C 1
ATOM 652 O O . PRO A 1 81 ? -4.602 -11.052 0.063 1.00 96.12 81 PRO A O 1
ATOM 655 N N . ILE A 1 82 ? -6.114 -10.570 1.662 1.00 96.69 82 ILE A N 1
ATOM 656 C CA . ILE A 1 82 ? -5.472 -9.358 2.167 1.00 96.69 82 ILE A CA 1
ATOM 657 C C . ILE A 1 82 ? -4.950 -9.676 3.566 1.00 96.69 82 ILE A C 1
ATOM 659 O O . ILE A 1 82 ? -5.722 -10.099 4.426 1.00 96.69 82 ILE A O 1
ATOM 663 N N . ASP A 1 83 ? -3.659 -9.458 3.786 1.00 95.12 83 ASP A N 1
ATOM 664 C CA . ASP A 1 83 ? -3.031 -9.556 5.098 1.00 95.12 83 ASP A CA 1
ATOM 665 C C . ASP A 1 83 ? -3.062 -8.173 5.768 1.00 95.12 83 ASP A C 1
ATOM 667 O O . ASP A 1 83 ? -2.651 -7.173 5.170 1.00 95.12 83 ASP A O 1
ATOM 671 N N . VAL A 1 84 ? -3.530 -8.103 7.015 1.00 95.06 84 VAL A N 1
ATOM 672 C CA . VAL A 1 84 ? -3.570 -6.861 7.801 1.00 95.06 84 VAL A CA 1
ATOM 673 C C . VAL A 1 84 ? -2.835 -7.083 9.114 1.00 95.06 84 VAL A C 1
ATOM 675 O O . VAL A 1 84 ? -3.121 -8.034 9.837 1.00 95.06 84 VAL A O 1
ATOM 678 N N . TYR A 1 85 ? -1.896 -6.193 9.420 1.00 92.81 85 TYR A N 1
ATOM 679 C CA . TYR A 1 85 ? -1.085 -6.234 10.630 1.00 92.81 85 TYR A CA 1
ATOM 680 C C . TYR A 1 85 ? -1.308 -4.966 11.442 1.00 92.81 85 TYR A C 1
ATOM 682 O O . TYR A 1 85 ? -1.247 -3.859 10.905 1.00 92.81 85 TYR A O 1
ATOM 690 N N . LEU A 1 86 ? -1.523 -5.127 12.743 1.00 92.19 86 LEU A N 1
ATOM 691 C CA . LEU A 1 86 ? -1.543 -4.024 13.691 1.00 92.19 86 LEU A CA 1
ATOM 692 C C . LEU A 1 86 ? -0.130 -3.826 14.245 1.00 92.19 86 LEU A C 1
ATOM 694 O O . LEU A 1 86 ? 0.460 -4.749 14.803 1.00 92.19 86 LEU A O 1
ATOM 698 N N . CYS A 1 87 ? 0.423 -2.631 14.077 1.00 87.62 87 CYS A N 1
ATOM 699 C CA . CYS A 1 87 ? 1.700 -2.272 14.679 1.00 87.62 87 CYS A CA 1
ATOM 700 C C . CYS A 1 87 ? 1.435 -1.792 16.112 1.00 87.62 87 CYS A C 1
ATOM 702 O O . CYS A 1 87 ? 1.092 -0.630 16.330 1.00 87.62 87 CYS A O 1
ATOM 704 N N . GLU A 1 88 ? 1.549 -2.700 17.081 1.00 75.62 88 GLU A N 1
ATOM 705 C CA . GLU A 1 88 ? 1.344 -2.391 18.497 1.00 75.62 88 GLU A CA 1
ATOM 706 C C . GLU A 1 88 ? 2.472 -1.523 19.042 1.00 75.62 88 GLU A C 1
ATOM 708 O O . GLU A 1 88 ? 3.604 -1.978 19.175 1.00 75.62 88 GLU A O 1
ATOM 713 N N . VAL A 1 89 ? 2.146 -0.292 19.434 1.00 62.59 89 VAL A N 1
ATOM 714 C CA . VAL A 1 89 ? 3.026 0.494 20.294 1.00 62.59 89 VAL A CA 1
ATOM 715 C C . VAL A 1 89 ? 2.981 -0.148 21.672 1.00 62.59 89 VAL A C 1
ATOM 717 O O . VAL A 1 89 ? 1.960 -0.043 22.350 1.00 62.59 89 VAL A O 1
ATOM 720 N N . GLU A 1 90 ? 4.065 -0.816 22.083 1.00 56.34 90 GLU A N 1
ATOM 721 C CA . GLU A 1 90 ? 4.301 -1.124 23.494 1.00 56.34 90 GLU A CA 1
ATOM 722 C C . GLU A 1 90 ? 4.275 0.208 24.256 1.00 56.34 90 GLU A C 1
ATOM 724 O O . GLU A 1 90 ? 5.267 0.923 24.375 1.00 56.34 90 GLU A O 1
ATOM 729 N N . GLN A 1 91 ? 3.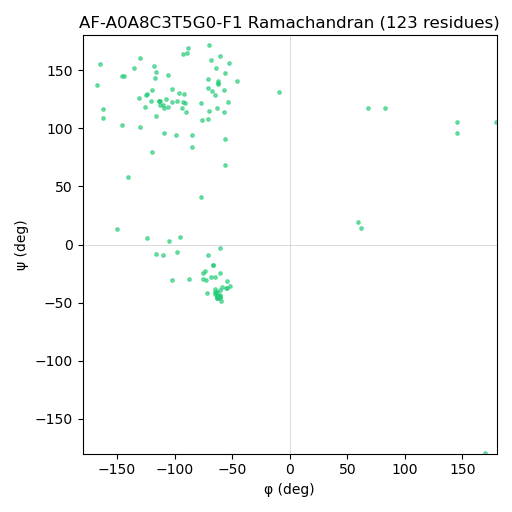092 0.596 24.727 1.00 52.56 91 GLN A N 1
ATOM 730 C CA . GLN A 1 91 ? 2.993 1.524 25.833 1.00 52.56 91 GLN A CA 1
ATOM 731 C C . GLN A 1 91 ? 3.594 0.779 27.019 1.00 52.56 91 GLN A C 1
ATOM 733 O O . GLN A 1 91 ? 3.199 -0.360 27.260 1.00 52.56 91 GLN A O 1
ATOM 738 N N . ASP A 1 92 ? 4.537 1.398 27.730 1.00 49.75 92 ASP A N 1
ATOM 739 C CA . ASP A 1 92 ? 5.138 0.918 28.984 1.00 49.75 92 ASP A CA 1
ATOM 740 C C . ASP A 1 92 ? 4.062 0.658 30.066 1.00 49.75 92 ASP A C 1
ATOM 742 O O . ASP A 1 92 ? 3.939 1.377 31.059 1.00 49.75 92 ASP A O 1
ATOM 746 N N . ASN A 1 93 ? 3.219 -0.353 29.870 1.00 47.78 93 ASN A N 1
ATOM 747 C CA . ASN A 1 93 ? 2.114 -0.695 30.742 1.00 47.78 93 ASN A CA 1
ATOM 748 C C . ASN A 1 93 ? 1.945 -2.226 30.743 1.00 47.78 93 ASN A C 1
ATOM 750 O O . ASN A 1 93 ? 1.404 -2.793 29.794 1.00 47.78 93 ASN A O 1
ATOM 754 N N . PRO A 1 94 ? 2.402 -2.930 31.794 1.00 46.47 94 PRO A N 1
ATOM 755 C CA . PRO A 1 94 ? 2.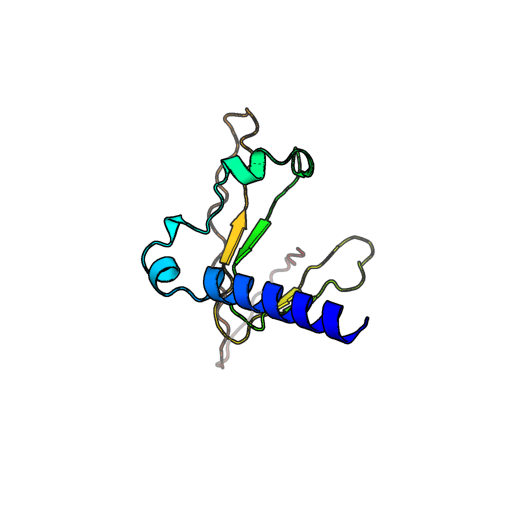518 -4.392 31.817 1.00 46.47 94 PRO A CA 1
ATOM 756 C C . PRO A 1 94 ? 1.168 -5.115 32.027 1.00 46.47 94 PRO A C 1
ATOM 758 O O . PRO A 1 94 ? 1.087 -6.072 32.794 1.00 46.47 94 PRO A O 1
ATOM 761 N N . GLY A 1 95 ? 0.080 -4.657 31.398 1.00 49.59 95 GLY A N 1
ATOM 762 C CA . GLY A 1 95 ? -1.279 -5.073 31.764 1.00 49.59 95 GLY A CA 1
ATOM 763 C C . GLY A 1 95 ? -2.346 -5.110 30.669 1.00 49.59 95 GLY A C 1
ATOM 764 O O . GLY A 1 95 ? -3.521 -5.217 31.020 1.00 49.59 95 GLY A O 1
ATOM 765 N N . ALA A 1 96 ? -2.006 -5.042 29.379 1.00 45.78 96 ALA A N 1
ATOM 766 C CA . ALA A 1 96 ? -2.998 -5.197 28.312 1.00 45.78 96 ALA A CA 1
ATOM 767 C C . ALA A 1 96 ? -3.070 -6.659 27.846 1.00 45.78 96 ALA A C 1
ATOM 769 O O . ALA A 1 96 ? -2.092 -7.243 27.392 1.00 45.78 96 ALA A O 1
ATOM 770 N N . LYS A 1 97 ? -4.243 -7.267 28.033 1.00 45.34 97 LYS A N 1
ATOM 771 C CA . LYS A 1 97 ? -4.555 -8.641 27.637 1.00 45.34 97 LYS A CA 1
ATOM 772 C C . LYS A 1 97 ? -4.644 -8.718 26.112 1.00 45.34 97 LYS A C 1
ATOM 774 O O . LYS A 1 97 ? -5.292 -7.873 25.502 1.00 45.34 97 LYS A O 1
ATOM 779 N N . THR A 1 98 ? -4.029 -9.746 25.541 1.00 38.56 98 THR A N 1
ATOM 780 C CA . THR A 1 98 ? -4.150 -10.140 24.138 1.00 38.56 98 THR A CA 1
ATOM 781 C C . THR A 1 98 ? -5.622 -10.321 23.758 1.00 38.56 98 THR A C 1
ATOM 783 O O . THR A 1 98 ? -6.344 -11.101 24.380 1.00 38.56 98 THR A O 1
ATOM 786 N N . PHE A 1 99 ? -6.076 -9.589 22.741 1.00 45.94 99 PHE A N 1
ATOM 787 C CA . PHE A 1 99 ? -7.334 -9.878 22.056 1.00 45.94 99 PHE A CA 1
ATOM 788 C C . PHE A 1 99 ? -7.050 -10.939 20.988 1.00 45.94 99 PHE A C 1
ATOM 790 O O . PHE A 1 99 ? -6.791 -10.630 19.829 1.00 45.94 99 PHE A O 1
ATOM 797 N N . GLU A 1 100 ? -7.044 -12.203 21.404 1.00 44.53 100 GLU A N 1
ATOM 798 C CA . GLU A 1 100 ? -7.135 -13.343 20.494 1.00 44.53 100 GLU A CA 1
ATOM 799 C C . GLU A 1 100 ? -8.619 -13.680 20.314 1.00 44.53 100 GLU A C 1
ATOM 801 O O . GLU A 1 100 ? -9.267 -14.051 21.289 1.00 44.53 100 GLU A O 1
ATOM 806 N N . ASP A 1 101 ? -9.133 -13.495 19.093 1.00 43.91 101 ASP A N 1
ATOM 807 C CA . ASP A 1 101 ? -10.221 -14.247 18.433 1.00 43.91 101 ASP A CA 1
ATOM 808 C C . ASP A 1 101 ? -11.074 -13.318 17.546 1.00 43.91 101 ASP A C 1
ATOM 810 O O . ASP A 1 101 ? -11.992 -12.641 18.002 1.00 43.91 101 ASP A O 1
ATOM 814 N N . MET A 1 102 ? -10.763 -13.286 16.247 1.00 44.53 102 MET A N 1
ATOM 815 C CA . MET A 1 102 ? -11.702 -12.837 15.218 1.00 44.53 102 MET A CA 1
ATOM 816 C C . MET A 1 102 ? -11.713 -13.910 14.132 1.00 44.53 102 MET A C 1
ATOM 818 O O . MET A 1 102 ? -10.783 -14.032 13.332 1.00 44.53 102 MET A O 1
ATOM 822 N N . GLY A 1 103 ? -12.756 -14.736 14.176 1.00 34.66 103 GLY A N 1
ATOM 823 C CA . GLY A 1 103 ? -12.941 -15.897 13.321 1.00 34.66 103 GLY A CA 1
ATOM 824 C C . GLY A 1 103 ? -12.907 -15.589 11.823 1.00 34.66 103 GLY A C 1
ATOM 825 O O . GLY A 1 103 ? -13.338 -14.542 11.340 1.00 34.66 103 GLY A O 1
ATOM 826 N N . THR A 1 104 ? -12.405 -16.569 11.078 1.00 34.88 104 THR A N 1
ATOM 827 C CA . THR A 1 104 ? -12.455 -16.654 9.620 1.00 34.88 104 THR A CA 1
ATOM 828 C C . THR A 1 104 ? -13.907 -16.605 9.131 1.00 34.88 104 THR A C 1
ATOM 830 O O . THR A 1 104 ? -14.669 -17.538 9.369 1.00 34.88 104 THR A O 1
ATOM 833 N N . LEU A 1 105 ? -14.290 -15.547 8.411 1.00 34.72 105 LEU A N 1
ATOM 834 C CA . LEU A 1 105 ? -15.571 -15.477 7.704 1.00 34.72 105 LEU A CA 1
ATOM 835 C C . LEU A 1 105 ? -15.357 -15.823 6.226 1.00 34.72 105 LEU A C 1
ATOM 837 O O . LEU A 1 105 ? -15.015 -14.968 5.411 1.00 34.72 105 LEU A O 1
ATOM 841 N N . THR A 1 106 ? -15.562 -17.090 5.870 1.00 30.33 106 THR A N 1
ATOM 842 C CA . THR A 1 106 ? -15.813 -17.510 4.486 1.00 30.33 106 THR A CA 1
ATOM 843 C C . THR A 1 106 ? -17.320 -17.667 4.300 1.00 30.33 106 THR A C 1
ATOM 845 O O . THR A 1 106 ? -17.970 -18.406 5.033 1.00 30.33 106 THR A O 1
ATOM 848 N N . SER A 1 107 ? -17.898 -16.956 3.330 1.00 38.62 107 SER A N 1
ATOM 849 C CA . SER A 1 107 ? -19.322 -17.067 3.000 1.00 38.62 107 SER A CA 1
ATOM 850 C C . SER A 1 107 ? -19.506 -17.840 1.697 1.00 38.62 107 SER A C 1
ATOM 852 O O . SER A 1 107 ? -19.028 -17.407 0.648 1.00 38.62 107 SER A O 1
ATOM 854 N N . ALA A 1 108 ? -20.202 -18.975 1.782 1.00 35.66 108 ALA A N 1
ATOM 855 C CA 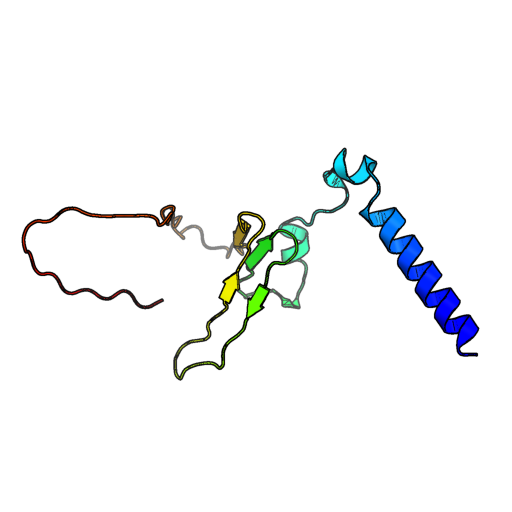. ALA A 1 108 ? -21.095 -19.489 0.747 1.00 35.66 108 ALA A CA 1
ATOM 856 C C . ALA A 1 108 ? -22.035 -20.541 1.374 1.00 35.66 108 ALA A C 1
ATOM 858 O O . ALA A 1 108 ? -21.596 -21.637 1.714 1.00 35.66 108 ALA A O 1
ATOM 859 N N . GLU A 1 109 ? -23.320 -20.205 1.520 1.00 33.50 109 GLU A N 1
ATOM 860 C CA . GLU A 1 109 ? -24.415 -21.173 1.731 1.00 33.50 109 GLU A CA 1
ATOM 861 C C . GLU A 1 109 ? -25.034 -21.572 0.370 1.00 33.50 109 GLU A C 1
ATOM 863 O O . GLU A 1 109 ? -24.794 -20.868 -0.621 1.00 33.50 109 GLU A O 1
ATOM 868 N N . PRO A 1 110 ? -25.824 -22.672 0.271 1.00 39.34 110 PRO A N 1
ATOM 869 C CA . PRO A 1 110 ? -27.257 -22.568 0.611 1.00 39.34 110 PRO A CA 1
ATOM 870 C C . PRO A 1 110 ? -27.937 -23.783 1.308 1.00 39.34 110 PRO A C 1
ATOM 872 O O . PRO A 1 110 ? -27.714 -24.930 0.931 1.00 39.34 110 PRO A O 1
ATOM 875 N N . LEU A 1 111 ? -28.885 -23.425 2.197 1.00 34.94 111 LEU A N 1
ATOM 876 C CA . LEU A 1 111 ? -30.244 -23.957 2.483 1.00 34.94 111 LEU A CA 1
ATOM 877 C C . LEU A 1 111 ? -30.458 -25.360 3.105 1.00 34.94 111 LEU A C 1
ATOM 879 O O . LEU A 1 111 ? -30.260 -26.363 2.427 1.00 34.94 111 LEU A O 1
ATOM 883 N N . ASP A 1 112 ? -31.056 -25.404 4.313 1.00 31.05 112 ASP A N 1
ATOM 884 C CA . ASP A 1 112 ? -32.400 -25.990 4.561 1.00 31.05 112 ASP A CA 1
ATOM 885 C C . ASP A 1 112 ? -32.988 -25.582 5.941 1.00 31.05 112 ASP A C 1
ATOM 887 O O . ASP A 1 112 ? -32.260 -25.199 6.855 1.00 31.05 112 ASP A O 1
ATOM 891 N N . GLU A 1 113 ? -34.319 -25.617 6.041 1.00 35.53 113 GLU A N 1
ATOM 892 C CA . GLU A 1 113 ? -35.225 -25.006 7.030 1.00 35.53 113 GLU A CA 1
ATOM 893 C C . GLU A 1 113 ? -35.128 -25.489 8.499 1.00 35.53 113 GLU A C 1
ATOM 895 O O . GLU A 1 113 ? -34.907 -26.666 8.773 1.00 35.53 113 GLU A O 1
ATOM 900 N N . GLY A 1 114 ? -35.485 -24.609 9.457 1.00 31.12 114 GLY A N 1
ATOM 901 C CA . GLY A 1 114 ? -36.160 -25.046 10.692 1.00 31.12 114 GLY A CA 1
ATOM 902 C C . GLY A 1 114 ? -35.857 -24.316 12.015 1.00 31.12 114 GLY A C 1
ATOM 903 O O . GLY A 1 114 ? -34.892 -24.640 12.691 1.00 31.12 114 GLY A O 1
ATOM 904 N N . ILE A 1 115 ? -36.835 -23.502 12.442 1.00 31.66 115 ILE A N 1
ATOM 905 C CA . ILE A 1 115 ? -37.290 -23.222 13.828 1.00 31.66 115 ILE A CA 1
ATOM 906 C C . ILE A 1 115 ? -36.534 -22.180 14.697 1.00 31.66 115 ILE A C 1
ATOM 908 O O . ILE A 1 115 ? -35.391 -22.338 15.104 1.00 31.66 115 ILE A O 1
ATOM 912 N N . GLU A 1 116 ? -37.324 -21.147 15.017 1.00 38.25 116 GLU A N 1
ATOM 913 C CA . GLU A 1 116 ? -37.337 -20.127 16.082 1.00 38.25 116 GLU A CA 1
ATOM 914 C C . GLU A 1 116 ? -36.374 -20.235 17.286 1.00 38.25 116 GLU A C 1
ATOM 916 O O . GLU A 1 116 ? -36.416 -21.201 18.045 1.00 38.25 116 GLU A O 1
ATOM 921 N N . SER A 1 117 ? -35.689 -19.121 17.591 1.00 31.94 117 SER A N 1
ATOM 922 C CA . SER A 1 117 ? -35.729 -18.478 18.922 1.00 31.94 117 SER A CA 1
ATOM 923 C C . SER A 1 117 ? -35.102 -17.075 18.892 1.00 31.94 117 SER A C 1
ATOM 925 O O . SER A 1 117 ? -34.059 -16.869 18.276 1.00 31.94 117 SER A O 1
ATOM 927 N N . GLU A 1 118 ? -35.758 -16.127 19.562 1.00 41.97 118 GLU A N 1
ATOM 928 C CA . GLU A 1 118 ? -35.370 -14.723 19.730 1.00 41.97 118 GLU A CA 1
ATOM 929 C C . GLU A 1 118 ? -34.036 -14.537 20.476 1.00 41.97 118 GLU A C 1
ATOM 931 O O . GLU A 1 118 ? -33.826 -15.125 21.535 1.00 41.97 118 GLU A O 1
ATOM 936 N N . SER A 1 119 ? -33.200 -13.612 19.994 1.00 33.00 119 SER A N 1
ATOM 937 C CA . SER A 1 119 ? -32.430 -12.701 20.851 1.00 33.00 119 SER A CA 1
ATOM 938 C C . SER A 1 119 ? -31.926 -11.514 20.025 1.00 33.00 119 SER A C 1
ATOM 940 O O . SER A 1 119 ? -31.131 -11.693 19.101 1.00 33.00 119 SER A O 1
ATOM 942 N N . GLU A 1 120 ? -32.378 -10.303 20.368 1.00 47.75 120 GLU A N 1
ATOM 943 C CA . GLU A 1 120 ? -31.666 -9.054 20.067 1.00 47.75 120 GLU A CA 1
ATOM 944 C C . GLU A 1 120 ? -30.186 -9.209 20.427 1.00 47.75 120 GLU A C 1
ATOM 946 O O . GLU A 1 120 ? -29.900 -9.845 21.432 1.00 47.75 120 GLU A O 1
ATOM 951 N N . HIS A 1 121 ? -29.281 -8.671 19.606 1.00 33.44 121 HIS A N 1
ATOM 952 C CA . HIS A 1 121 ? -28.111 -7.850 19.961 1.00 33.44 121 HIS A CA 1
ATOM 953 C C . HIS A 1 121 ? -27.397 -7.514 18.642 1.00 33.44 121 HIS A C 1
ATOM 955 O O . HIS A 1 121 ? -26.772 -8.365 18.012 1.00 33.44 121 HIS A O 1
ATOM 961 N N . GLY A 1 122 ? -27.542 -6.267 18.191 1.00 32.28 122 GLY A N 1
ATOM 962 C CA . GLY A 1 122 ? -26.756 -5.735 17.082 1.00 32.28 122 GLY A CA 1
ATOM 963 C C . GLY A 1 122 ? -25.305 -5.515 17.507 1.00 32.28 122 GLY A C 1
ATOM 964 O O . GLY A 1 122 ? -25.047 -5.074 18.625 1.00 32.28 122 GLY A O 1
ATOM 965 N N . MET A 1 123 ? -24.368 -5.784 16.600 1.00 29.66 123 MET A N 1
ATOM 966 C CA . MET A 1 123 ? -22.980 -5.347 16.718 1.00 29.66 123 MET A CA 1
ATOM 967 C C . MET A 1 123 ? -22.692 -4.387 15.564 1.00 29.66 123 MET A C 1
ATOM 969 O O . MET A 1 123 ? -22.711 -4.775 14.398 1.00 29.66 123 MET A O 1
ATOM 973 N N . VAL A 1 124 ? -22.510 -3.117 15.920 1.00 31.52 124 VAL A N 1
ATOM 974 C CA . VAL A 1 124 ? -22.052 -2.032 15.046 1.00 31.52 124 VAL A CA 1
ATOM 975 C C . VAL A 1 124 ? -20.547 -1.908 15.279 1.00 31.52 124 VAL A C 1
ATOM 977 O O . VAL A 1 124 ? -20.123 -1.908 16.435 1.00 31.52 124 VAL A O 1
ATOM 980 N N . VAL A 1 125 ? -19.766 -1.883 14.197 1.00 39.12 125 VAL A N 1
ATOM 981 C CA . VAL A 1 125 ? -18.321 -1.596 14.231 1.00 39.12 125 VAL A CA 1
ATOM 982 C C . VAL A 1 125 ? -18.051 -0.111 14.418 1.00 39.12 125 VAL A C 1
ATOM 984 O O . VAL A 1 125 ? -18.839 0.696 13.874 1.00 39.12 125 VAL A O 1
#

Nearest PDB structures (foldseek):
  5tuu-assembly1_B  TM=8.372E-01  e=2.734E-05  Homo sapiens
  2aze-assembly1_B  TM=8.491E-01  e=8.236E-05  Homo sapiens
  5tuv-assembly3_B  TM=7.773E-01  e=1.384E-04  Homo sapiens